Protein AF-A0A9C8KAW1-F1 (afdb_monomer)

Radius of gyration: 20.23 Å; Cα contacts (8 Å, |Δi|>4): 114; chains: 1; bounding box: 72×28×30 Å

Foldseek 3Di:
DDDDDDPDDDDPDPQPKDKDKDKDFQQADQPDKDKDFDAPDPVCPPPPVRTPDMDIDGDDHGMDIDMDIRDGDD

Structure (mmCIF, N/CA/C/O backbone):
data_AF-A0A9C8KAW1-F1
#
_entry.id   AF-A0A9C8KAW1-F1
#
loop_
_atom_site.group_PDB
_atom_site.id
_atom_site.type_symbol
_atom_site.label_atom_id
_atom_site.label_alt_id
_atom_site.label_comp_id
_atom_site.label_asym_id
_atom_site.label_entity_id
_atom_site.label_seq_id
_atom_site.pdbx_PDB_ins_code
_atom_site.Cartn_x
_atom_site.Cartn_y
_atom_site.Cartn_z
_atom_site.occupancy
_atom_site.B_iso_or_equiv
_atom_site.auth_seq_id
_atom_site.auth_comp_id
_atom_site.auth_asym_id
_atom_site.auth_atom_id
_atom_site.pdbx_PDB_model_num
ATOM 1 N N . MET A 1 1 ? 57.530 -18.401 7.726 1.00 39.16 1 MET A N 1
ATOM 2 C CA . MET A 1 1 ? 57.409 -17.458 6.593 1.00 39.16 1 MET A CA 1
ATOM 3 C C . MET A 1 1 ? 56.099 -16.714 6.733 1.00 39.16 1 MET A C 1
ATOM 5 O O . MET A 1 1 ? 55.053 -17.341 6.799 1.00 39.16 1 MET A O 1
ATOM 9 N N . LYS A 1 2 ? 56.185 -15.391 6.884 1.00 55.66 2 LYS A N 1
ATOM 10 C CA . LYS A 1 2 ? 55.046 -14.474 6.880 1.00 55.66 2 LYS A CA 1
ATOM 11 C C . LYS A 1 2 ? 54.538 -14.380 5.443 1.00 55.66 2 LYS A C 1
ATOM 13 O O . LYS A 1 2 ? 55.297 -13.930 4.593 1.00 55.66 2 LYS A O 1
ATOM 18 N N . ILE A 1 3 ? 53.289 -14.756 5.191 1.00 61.50 3 ILE A N 1
ATOM 19 C CA . ILE A 1 3 ? 52.530 -14.206 4.067 1.00 61.50 3 ILE A CA 1
ATOM 20 C C . ILE A 1 3 ? 51.162 -13.804 4.620 1.00 61.50 3 ILE A C 1
ATOM 22 O O . ILE A 1 3 ? 50.282 -14.626 4.849 1.00 61.50 3 ILE A O 1
ATOM 26 N N . PHE A 1 4 ? 51.079 -12.512 4.931 1.00 61.56 4 PHE A N 1
ATOM 27 C CA . PHE A 1 4 ? 49.865 -11.721 5.081 1.00 61.56 4 PHE A CA 1
ATOM 28 C C . PHE A 1 4 ? 48.973 -11.938 3.846 1.00 61.56 4 PHE A C 1
ATOM 30 O O . PHE A 1 4 ? 49.381 -11.574 2.745 1.00 61.56 4 PHE A O 1
ATOM 37 N N . ALA A 1 5 ? 47.767 -12.482 4.014 1.00 61.44 5 ALA A N 1
ATOM 38 C CA . ALA A 1 5 ? 46.710 -12.364 3.011 1.00 61.44 5 ALA A CA 1
ATOM 39 C C . ALA A 1 5 ? 45.709 -11.313 3.523 1.00 61.44 5 ALA A C 1
ATOM 41 O O . ALA A 1 5 ? 45.185 -11.473 4.629 1.00 61.44 5 ALA A O 1
ATOM 42 N N . PRO A 1 6 ? 45.523 -10.192 2.807 1.00 56.53 6 PRO A N 1
ATOM 43 C CA . PRO A 1 6 ? 44.899 -9.008 3.361 1.00 56.53 6 PRO A CA 1
ATOM 44 C C . PRO A 1 6 ? 43.386 -9.175 3.484 1.00 56.53 6 PRO A C 1
ATOM 46 O O . PRO A 1 6 ? 42.692 -9.588 2.559 1.00 56.53 6 PRO A O 1
ATOM 49 N N . LEU A 1 7 ? 42.913 -8.760 4.653 1.00 60.69 7 LEU A N 1
ATOM 50 C CA . LEU A 1 7 ? 41.582 -8.275 4.987 1.00 60.69 7 LEU A CA 1
ATOM 51 C C . LEU A 1 7 ? 41.162 -7.139 4.025 1.00 60.69 7 LEU A C 1
ATOM 53 O O . LEU A 1 7 ? 41.184 -5.967 4.394 1.00 60.69 7 LEU A O 1
ATOM 57 N N . PHE A 1 8 ? 40.837 -7.457 2.773 1.00 60.69 8 PHE A N 1
ATOM 58 C CA . PHE A 1 8 ? 40.333 -6.489 1.800 1.00 60.69 8 PHE A CA 1
ATOM 59 C C . PHE A 1 8 ? 39.097 -7.057 1.096 1.00 60.69 8 PHE A C 1
ATOM 61 O O . PHE A 1 8 ? 39.147 -8.169 0.578 1.00 60.69 8 PHE A O 1
ATOM 68 N N . LEU A 1 9 ? 38.040 -6.232 1.044 1.00 60.66 9 LEU A N 1
ATOM 69 C CA . LEU A 1 9 ? 36.821 -6.329 0.214 1.00 60.66 9 LEU A CA 1
ATOM 70 C C . LEU A 1 9 ? 35.494 -6.760 0.868 1.00 60.66 9 LEU A C 1
ATOM 72 O O . LEU A 1 9 ? 34.702 -7.442 0.229 1.00 60.66 9 LEU A O 1
ATOM 76 N N . ILE A 1 10 ? 35.154 -6.269 2.064 1.00 65.88 10 ILE A N 1
ATOM 77 C CA . ILE A 1 10 ? 33.733 -6.045 2.417 1.00 65.88 10 ILE A CA 1
ATOM 78 C C . ILE A 1 10 ? 33.646 -4.659 3.087 1.00 65.88 10 ILE A C 1
ATOM 80 O O . ILE A 1 10 ? 34.289 -4.448 4.112 1.00 65.88 10 ILE A O 1
ATOM 84 N N . PRO A 1 11 ? 32.943 -3.688 2.466 1.00 58.56 11 PRO A N 1
ATOM 85 C CA . PRO A 1 11 ? 31.502 -3.624 2.673 1.00 58.56 11 PRO A CA 1
ATOM 86 C C . PRO A 1 11 ? 30.718 -3.569 1.361 1.00 58.56 11 PRO A C 1
ATOM 88 O O . PRO A 1 11 ? 30.695 -2.568 0.656 1.00 58.56 11 PRO A O 1
ATOM 91 N N . PHE A 1 12 ? 29.991 -4.651 1.092 1.00 60.28 12 PHE A N 1
ATOM 92 C CA . PHE A 1 12 ? 29.013 -4.773 0.009 1.00 60.28 12 PHE A CA 1
ATOM 93 C C . PHE A 1 12 ? 27.658 -4.101 0.323 1.00 60.28 12 PHE A C 1
ATOM 95 O O . PHE A 1 12 ? 26.653 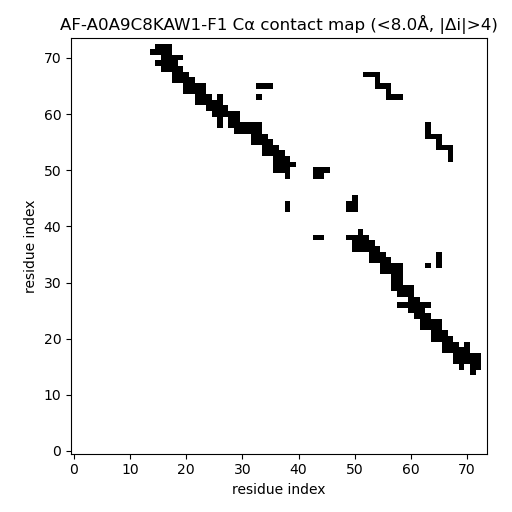-4.430 -0.297 1.00 60.28 12 PHE A O 1
ATOM 102 N N . PHE A 1 13 ? 27.573 -3.192 1.302 1.00 59.47 13 PHE A N 1
ATOM 103 C CA . PHE A 1 13 ? 26.277 -2.821 1.889 1.00 59.47 13 PHE A CA 1
ATOM 104 C C . PHE A 1 13 ? 26.104 -1.330 2.173 1.00 59.47 13 PHE A C 1
ATOM 106 O O . PHE A 1 13 ? 25.753 -0.937 3.280 1.00 59.47 13 PHE A O 1
ATOM 113 N N . THR A 1 14 ? 26.263 -0.488 1.155 1.00 57.56 14 THR A N 1
ATOM 114 C CA . THR A 1 14 ? 25.663 0.857 1.183 1.00 57.56 14 THR A CA 1
ATOM 115 C C . THR A 1 14 ? 24.629 1.002 0.071 1.00 57.56 14 THR A C 1
ATOM 117 O O . THR A 1 14 ? 24.672 1.944 -0.714 1.00 57.56 14 THR A O 1
ATOM 120 N N . MET A 1 15 ? 23.684 0.060 -0.028 1.00 61.69 15 MET A N 1
ATOM 121 C CA . MET A 1 15 ? 22.411 0.389 -0.670 1.00 61.69 15 MET A CA 1
ATOM 122 C C . MET A 1 15 ? 21.644 1.263 0.318 1.00 61.69 15 MET A C 1
ATOM 124 O O . MET A 1 15 ? 21.161 0.766 1.335 1.00 61.69 15 MET A O 1
ATOM 128 N N . ALA A 1 16 ? 21.586 2.569 0.059 1.00 61.38 16 ALA A N 1
ATOM 129 C CA . ALA A 1 16 ? 20.700 3.456 0.797 1.00 61.38 16 ALA A CA 1
ATOM 130 C C . ALA A 1 16 ? 19.264 2.923 0.659 1.00 61.38 16 ALA A C 1
ATOM 132 O O . ALA A 1 16 ? 18.742 2.778 -0.446 1.00 61.38 16 ALA A O 1
ATOM 133 N N . GLN A 1 17 ? 18.669 2.550 1.789 1.00 72.69 17 GLN A N 1
ATOM 134 C CA . GLN A 1 17 ? 17.306 2.046 1.878 1.00 72.69 17 GLN A CA 1
ATOM 135 C C . GLN A 1 17 ? 16.381 3.234 2.131 1.00 72.69 17 GLN A C 1
ATOM 137 O O . GLN A 1 17 ? 16.351 3.777 3.233 1.00 72.69 17 GLN A O 1
ATOM 142 N N . PHE A 1 18 ? 15.646 3.654 1.104 1.00 89.25 18 PHE A N 1
ATOM 143 C CA . PHE A 1 18 ? 14.669 4.732 1.224 1.00 89.25 18 PHE A CA 1
ATOM 144 C C . PHE A 1 18 ? 13.338 4.175 1.717 1.00 89.25 18 PHE A C 1
ATOM 146 O O . PHE A 1 18 ? 12.949 3.052 1.386 1.00 89.25 18 PHE A O 1
ATOM 153 N N . ASN A 1 19 ? 12.631 4.971 2.512 1.00 92.56 19 ASN A N 1
ATOM 154 C CA . ASN A 1 19 ? 11.296 4.634 2.981 1.00 92.56 19 ASN A CA 1
ATOM 155 C C . ASN A 1 19 ? 10.289 5.556 2.295 1.00 92.56 19 ASN A C 1
ATOM 157 O O . ASN A 1 19 ? 10.460 6.773 2.306 1.00 92.56 19 ASN A O 1
ATOM 161 N N . LEU A 1 20 ? 9.237 4.970 1.730 1.00 92.88 20 LEU A N 1
ATOM 162 C CA . LEU A 1 20 ? 8.074 5.695 1.232 1.00 92.88 20 LEU A CA 1
ATOM 163 C C . LEU A 1 20 ? 6.938 5.530 2.240 1.00 92.88 20 LEU A C 1
ATOM 165 O O . LEU A 1 20 ? 6.460 4.416 2.457 1.00 92.88 20 LEU A O 1
ATOM 169 N N . THR A 1 21 ? 6.508 6.637 2.836 1.00 96.19 21 THR A N 1
ATOM 170 C CA . THR A 1 21 ? 5.319 6.681 3.692 1.00 96.19 21 THR A CA 1
ATOM 171 C C . THR A 1 21 ? 4.143 7.193 2.877 1.00 96.19 21 THR A C 1
ATOM 173 O O . THR A 1 21 ? 4.209 8.275 2.298 1.00 96.19 21 THR A O 1
ATOM 176 N N . VAL A 1 22 ? 3.067 6.411 2.837 1.00 97.56 22 VAL A N 1
ATOM 177 C CA . VAL A 1 22 ? 1.788 6.798 2.244 1.00 97.56 22 VAL A CA 1
ATOM 178 C C . VAL A 1 22 ? 0.785 6.992 3.369 1.00 97.56 22 VAL A C 1
ATOM 180 O O . VAL A 1 22 ? 0.447 6.038 4.068 1.00 97.56 22 VAL A O 1
ATOM 183 N N . THR A 1 23 ? 0.306 8.220 3.528 1.00 97.94 23 THR A N 1
ATOM 184 C CA . THR A 1 23 ? -0.738 8.563 4.494 1.00 97.94 23 THR A CA 1
ATOM 185 C C . THR A 1 23 ? -2.076 8.630 3.772 1.00 97.94 23 THR A C 1
ATOM 187 O O . THR A 1 23 ? -2.253 9.427 2.849 1.00 97.94 23 THR A O 1
ATOM 190 N N . VAL A 1 24 ? -3.016 7.776 4.173 1.00 97.25 24 VAL A N 1
ATOM 191 C CA . VAL A 1 24 ? -4.390 7.783 3.665 1.00 97.25 24 VAL A CA 1
ATOM 192 C C . VAL A 1 24 ? -5.288 8.422 4.710 1.00 97.25 24 VAL A C 1
ATOM 194 O O . VAL A 1 24 ? -5.519 7.848 5.770 1.00 97.25 24 VAL A O 1
ATOM 197 N N . GLU A 1 25 ? -5.789 9.609 4.388 1.00 97.88 25 GLU A N 1
ATOM 198 C CA . GLU A 1 25 ? -6.687 10.394 5.233 1.00 97.88 25 GLU A CA 1
ATOM 199 C C . GLU A 1 25 ? -8.162 10.074 4.962 1.00 97.88 25 GLU A C 1
ATOM 201 O O . GLU A 1 25 ? -8.526 9.530 3.918 1.00 97.88 25 GLU A O 1
ATOM 206 N N . ASN A 1 26 ? -9.029 10.468 5.896 1.00 97.44 26 ASN A N 1
ATOM 207 C CA . ASN A 1 26 ? -10.482 10.271 5.846 1.00 97.44 26 ASN A CA 1
ATOM 208 C C . ASN A 1 26 ? -10.916 8.804 5.698 1.00 97.44 26 ASN A C 1
ATOM 210 O O . ASN A 1 26 ? -11.942 8.498 5.087 1.00 97.44 26 ASN A O 1
ATOM 214 N N . VAL A 1 27 ? -10.159 7.879 6.284 1.00 97.38 27 VAL A N 1
ATOM 215 C CA . VAL A 1 27 ? -10.525 6.460 6.308 1.00 97.38 27 VAL A CA 1
ATOM 216 C C . VAL A 1 27 ? -11.802 6.296 7.134 1.00 97.38 27 VAL A C 1
ATOM 218 O O . VAL A 1 27 ? -11.865 6.692 8.299 1.00 97.38 27 VAL A O 1
ATOM 221 N N . THR A 1 28 ? -12.849 5.735 6.534 1.00 96.12 28 THR A N 1
ATOM 222 C CA . THR A 1 28 ? -14.198 5.723 7.126 1.00 96.12 28 THR A CA 1
ATOM 223 C C . THR A 1 28 ? -14.442 4.552 8.076 1.00 96.12 28 THR A C 1
ATOM 225 O O . THR A 1 28 ? -15.293 4.654 8.964 1.00 96.12 28 THR A O 1
ATOM 228 N N . SER A 1 29 ? -13.685 3.463 7.925 1.00 95.12 29 SER A N 1
ATOM 229 C CA . SER A 1 29 ? -13.864 2.209 8.659 1.00 95.12 29 SER A CA 1
ATOM 230 C C . SER A 1 29 ? -12.538 1.636 9.165 1.00 95.12 29 SER A C 1
ATOM 232 O O . SER A 1 29 ? -11.486 1.877 8.578 1.00 95.12 29 SER A O 1
ATOM 234 N N . ASN A 1 30 ? -12.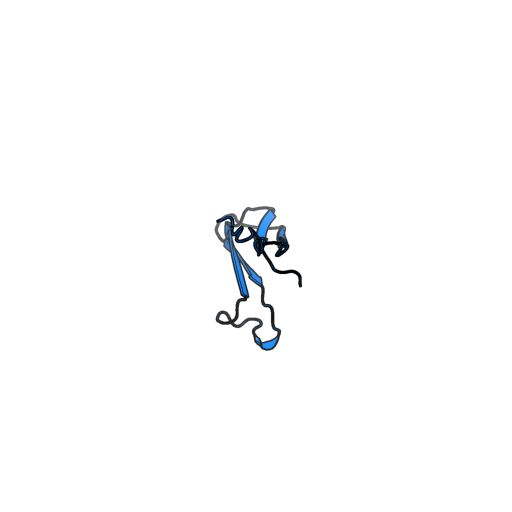604 0.860 10.249 1.00 96.00 30 ASN A N 1
ATOM 235 C CA . ASN A 1 30 ? -11.495 0.023 10.718 1.00 96.00 30 ASN A CA 1
ATOM 236 C C . ASN A 1 30 ? -11.526 -1.388 10.101 1.00 96.00 30 ASN A C 1
ATOM 238 O O . ASN A 1 30 ? -10.568 -2.147 10.232 1.00 96.00 30 ASN A O 1
ATOM 242 N N . ASP A 1 31 ? -12.617 -1.735 9.421 1.00 93.50 31 ASP A N 1
ATOM 243 C CA . ASP A 1 31 ? -12.877 -3.080 8.922 1.00 93.50 31 ASP A CA 1
ATOM 244 C C . ASP A 1 31 ? -12.323 -3.22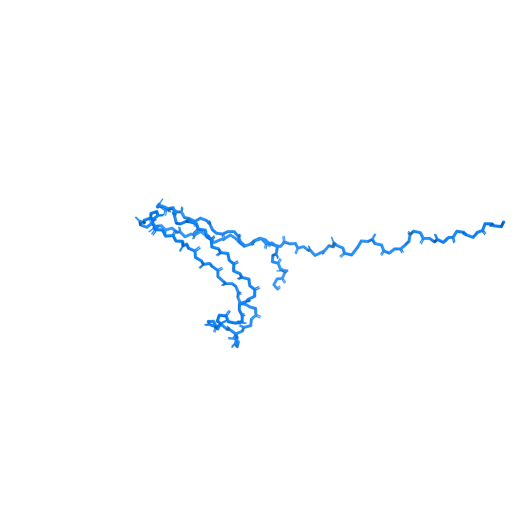6 7.503 1.00 93.50 31 ASP A C 1
ATOM 246 O O . ASP A 1 31 ? -13.032 -3.066 6.508 1.00 93.50 31 ASP A O 1
ATOM 250 N N . GLY A 1 32 ? -11.020 -3.482 7.397 1.00 95.56 32 GLY A N 1
ATOM 251 C CA . GLY A 1 32 ? -10.367 -3.638 6.103 1.00 95.56 32 GLY A CA 1
ATOM 252 C C . GLY A 1 32 ? -8.849 -3.539 6.143 1.00 95.56 32 GLY A C 1
ATOM 253 O O . GLY A 1 32 ? -8.209 -3.510 7.197 1.00 95.56 32 GLY A O 1
ATOM 254 N N . LYS A 1 33 ? -8.261 -3.511 4.946 1.00 97.31 33 LYS A N 1
ATOM 255 C CA . LYS A 1 33 ? -6.831 -3.285 4.736 1.00 97.31 33 LYS A CA 1
ATOM 256 C C . LYS A 1 33 ? -6.628 -2.295 3.603 1.00 97.31 33 LYS A C 1
ATOM 258 O O . LYS A 1 33 ? -7.294 -2.385 2.575 1.00 97.31 33 LYS A O 1
ATOM 263 N N . ILE A 1 34 ? -5.659 -1.410 3.769 1.00 97.19 34 ILE A N 1
ATOM 264 C CA . ILE A 1 34 ? -5.165 -0.538 2.709 1.00 97.19 34 ILE A CA 1
ATOM 265 C C . ILE A 1 34 ? -3.903 -1.180 2.157 1.00 97.19 34 ILE A C 1
ATOM 267 O O . ILE A 1 34 ? -2.961 -1.437 2.902 1.00 97.19 34 ILE A O 1
ATOM 271 N N . SER A 1 35 ? -3.903 -1.464 0.856 1.00 96.56 35 SER A N 1
ATOM 272 C CA . SER A 1 35 ? -2.769 -2.079 0.166 1.00 96.56 35 SER A CA 1
ATOM 273 C C . SER A 1 35 ? -2.158 -1.087 -0.809 1.00 96.56 35 SER A C 1
ATOM 275 O O . SER A 1 35 ? -2.864 -0.522 -1.641 1.00 96.56 35 SER A O 1
ATOM 277 N N . VAL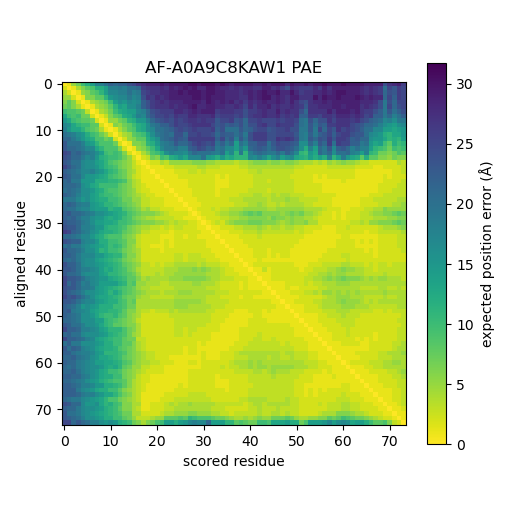 A 1 36 ? -0.848 -0.898 -0.716 1.00 96.81 36 VAL A N 1
ATOM 278 C CA . VAL A 1 36 ? -0.079 -0.020 -1.597 1.00 96.81 36 VAL A CA 1
ATOM 279 C C . VAL A 1 36 ? 0.927 -0.870 -2.354 1.00 96.81 36 VAL A C 1
ATOM 281 O O . VAL A 1 36 ? 1.702 -1.605 -1.743 1.00 96.81 36 VAL A O 1
ATOM 284 N N . ALA A 1 37 ? 0.917 -0.755 -3.681 1.00 96.31 37 ALA A N 1
ATOM 285 C CA . ALA A 1 37 ? 1.854 -1.421 -4.574 1.00 96.31 37 ALA A CA 1
ATOM 286 C C . ALA A 1 37 ? 2.662 -0.385 -5.362 1.00 96.31 37 ALA A C 1
ATOM 288 O O . ALA A 1 37 ? 2.105 0.559 -5.920 1.00 96.31 37 ALA A O 1
ATOM 289 N N . VAL A 1 38 ? 3.974 -0.584 -5.420 1.00 94.88 38 VAL A N 1
ATOM 290 C CA . VAL A 1 38 ? 4.913 0.201 -6.219 1.00 94.88 38 VAL A CA 1
ATOM 291 C C . VAL A 1 38 ? 5.282 -0.601 -7.458 1.00 94.88 38 VAL A C 1
ATOM 293 O O . VAL A 1 38 ? 5.581 -1.796 -7.379 1.00 94.88 38 VAL A O 1
ATOM 296 N N . TYR A 1 39 ? 5.282 0.087 -8.594 1.00 95.25 39 TYR A N 1
ATOM 297 C CA . TYR A 1 39 ? 5.734 -0.411 -9.886 1.00 95.25 39 TYR A CA 1
ATOM 298 C C . TYR A 1 39 ? 6.943 0.418 -10.311 1.00 95.25 39 TYR A C 1
ATOM 300 O O . TYR A 1 39 ? 6.959 1.630 -10.114 1.00 95.25 39 TYR A O 1
ATOM 308 N N . ASN A 1 40 ? 7.948 -0.228 -10.892 1.00 93.50 40 ASN A N 1
ATOM 309 C CA . ASN A 1 40 ? 9.177 0.416 -11.368 1.00 93.50 40 ASN A CA 1
ATOM 310 C C . ASN A 1 40 ? 9.244 0.520 -12.904 1.00 93.50 40 ASN A C 1
ATOM 312 O O . ASN A 1 40 ? 10.272 0.900 -13.452 1.00 93.50 40 ASN A O 1
ATOM 316 N N . SER A 1 41 ? 8.162 0.162 -13.599 1.00 94.19 41 SER A N 1
ATOM 317 C CA . SER A 1 41 ? 8.023 0.276 -15.050 1.00 94.19 41 SER A CA 1
ATOM 318 C C . SER A 1 41 ? 6.582 0.629 -15.406 1.00 94.19 41 SER A C 1
ATOM 320 O O . SER A 1 41 ? 5.637 0.116 -14.799 1.00 94.19 41 SER A O 1
ATOM 322 N N . SER A 1 42 ? 6.417 1.481 -16.416 1.00 95.00 42 SER A N 1
ATOM 323 C CA . SER A 1 42 ? 5.115 1.850 -16.976 1.00 95.00 42 SER A CA 1
ATOM 324 C C . SER A 1 42 ? 4.413 0.663 -17.644 1.00 95.00 42 SER A C 1
ATOM 326 O O . SER A 1 42 ? 3.201 0.515 -17.518 1.00 95.00 42 SER A O 1
ATOM 328 N N . GLU A 1 43 ? 5.160 -0.233 -18.289 1.00 95.81 43 GLU A N 1
ATOM 329 C CA . GLU A 1 43 ? 4.629 -1.411 -18.995 1.00 95.81 43 GLU A CA 1
ATOM 330 C C . GLU A 1 43 ? 3.981 -2.433 -18.044 1.00 95.81 43 GLU A C 1
ATOM 332 O O . GLU A 1 43 ? 3.102 -3.210 -18.443 1.00 95.81 43 GLU A O 1
ATOM 337 N N . GLY A 1 44 ? 4.445 -2.447 -16.789 1.00 93.69 44 GLY A N 1
ATOM 338 C CA . GLY A 1 44 ? 3.966 -3.311 -15.712 1.00 93.69 44 GLY A CA 1
ATOM 339 C C . GLY A 1 44 ? 2.863 -2.697 -14.851 1.00 93.69 44 GLY A C 1
ATOM 340 O O . GLY A 1 44 ? 2.316 -3.393 -13.999 1.00 93.69 44 GLY A O 1
ATOM 341 N N . PHE A 1 45 ? 2.523 -1.421 -15.045 1.00 95.19 45 PHE A N 1
ATOM 342 C CA . PHE A 1 45 ? 1.552 -0.732 -14.198 1.00 95.19 45 PHE A CA 1
ATOM 343 C C . PHE A 1 45 ? 0.179 -1.425 -14.236 1.00 95.19 45 PHE A C 1
ATOM 345 O O . PHE A 1 45 ? -0.318 -1.787 -15.302 1.00 95.19 45 PHE A O 1
ATOM 352 N N . LEU A 1 46 ? -0.419 -1.626 -13.055 1.00 94.56 46 LEU A N 1
ATOM 353 C CA . LEU A 1 46 ? -1.686 -2.346 -12.819 1.00 94.56 46 LEU A CA 1
ATOM 354 C C . LEU A 1 46 ? -1.689 -3.848 -13.150 1.00 94.56 46 LEU A C 1
ATOM 356 O O . LEU A 1 46 ? -2.725 -4.500 -13.011 1.00 94.56 46 LEU A O 1
ATOM 360 N N . LYS A 1 47 ? -0.550 -4.429 -13.533 1.00 96.88 47 LYS A N 1
ATOM 361 C CA . LYS A 1 47 ? -0.412 -5.878 -13.703 1.00 96.88 47 LYS A CA 1
ATOM 362 C C . LYS A 1 47 ? 0.119 -6.481 -12.409 1.00 96.88 47 LYS A C 1
ATOM 364 O O . LYS A 1 47 ? 1.272 -6.263 -12.049 1.00 96.88 47 LYS A O 1
ATOM 369 N N . PHE A 1 48 ? -0.716 -7.228 -11.690 1.00 92.62 48 PHE A N 1
ATOM 370 C CA . PHE A 1 48 ? -0.368 -7.748 -10.360 1.00 92.62 48 PHE A CA 1
ATOM 371 C C . PHE A 1 48 ? 0.879 -8.650 -10.349 1.00 92.62 48 PHE A C 1
ATOM 373 O O . PHE A 1 48 ? 1.612 -8.666 -9.364 1.00 92.62 48 PHE A O 1
ATOM 380 N N . ASP A 1 49 ? 1.166 -9.34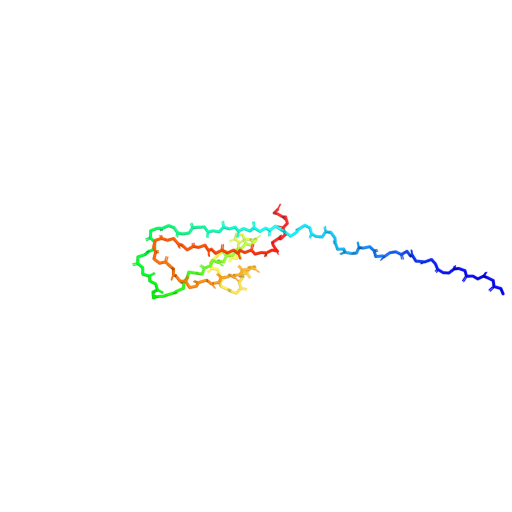8 -11.449 1.00 9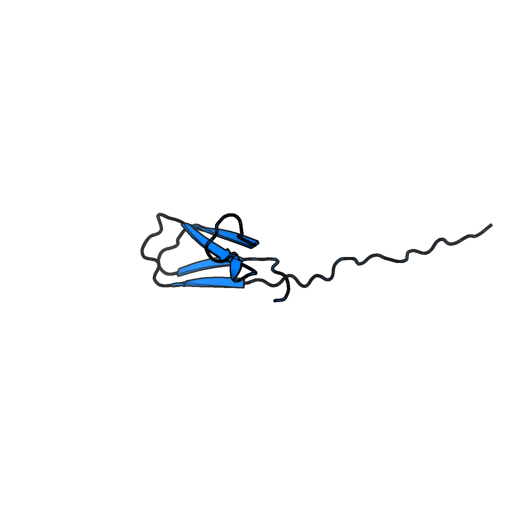5.62 49 ASP A N 1
ATOM 381 C CA . ASP A 1 49 ? 2.376 -10.160 -11.638 1.00 95.62 49 ASP A CA 1
ATOM 382 C C . ASP A 1 49 ? 3.652 -9.326 -11.868 1.00 95.62 49 ASP A C 1
ATOM 384 O O . ASP A 1 49 ? 4.754 -9.872 -11.899 1.00 95.62 49 ASP A O 1
ATOM 388 N N . LYS A 1 50 ? 3.519 -8.004 -12.030 1.00 96.81 50 LYS A N 1
ATOM 389 C CA . LYS A 1 50 ? 4.611 -7.044 -12.261 1.00 96.81 50 LYS A CA 1
ATOM 390 C C . LYS A 1 50 ? 4.815 -6.063 -11.106 1.00 96.81 50 LYS A C 1
ATOM 392 O O . LYS A 1 50 ? 5.532 -5.076 -11.259 1.00 96.81 50 LYS A O 1
ATOM 397 N N . VAL A 1 51 ? 4.205 -6.318 -9.950 1.00 96.75 51 VAL A N 1
ATOM 398 C CA . VAL A 1 51 ? 4.418 -5.514 -8.742 1.00 96.75 51 VAL A CA 1
ATOM 399 C C . VAL A 1 51 ? 5.875 -5.630 -8.299 1.00 96.75 51 VAL A C 1
ATOM 401 O O . VAL A 1 51 ? 6.375 -6.728 -8.068 1.00 96.75 51 VAL A O 1
ATOM 404 N N . PHE A 1 52 ? 6.549 -4.491 -8.135 1.00 94.56 52 PHE A N 1
ATOM 405 C CA . PHE A 1 52 ? 7.912 -4.464 -7.603 1.00 94.56 52 PHE A CA 1
ATOM 406 C C . PHE A 1 52 ? 7.912 -4.664 -6.084 1.00 94.56 52 PHE A C 1
ATOM 408 O O . PHE A 1 52 ? 8.693 -5.448 -5.546 1.00 94.56 52 PHE A O 1
ATOM 415 N N . LYS A 1 53 ? 7.016 -3.966 -5.376 1.00 94.56 53 LYS A N 1
ATOM 416 C CA . LYS A 1 53 ? 6.839 -4.108 -3.927 1.00 94.56 53 LYS A CA 1
ATOM 417 C C . LYS A 1 53 ? 5.411 -3.790 -3.518 1.00 94.56 53 LYS A C 1
ATOM 419 O O . LYS A 1 53 ? 4.840 -2.838 -4.034 1.00 94.56 53 LYS A O 1
ATOM 424 N N . ALA A 1 54 ? 4.866 -4.531 -2.557 1.00 95.62 54 ALA A N 1
ATOM 425 C CA . ALA A 1 54 ? 3.575 -4.225 -1.955 1.00 95.62 54 ALA A CA 1
ATOM 426 C C . ALA A 1 54 ? 3.613 -4.359 -0.432 1.00 95.62 54 ALA A C 1
ATOM 428 O O . ALA A 1 54 ? 4.330 -5.202 0.109 1.00 95.62 54 ALA A O 1
ATOM 429 N N . VAL A 1 55 ? 2.831 -3.519 0.240 1.00 96.81 55 VAL A N 1
ATOM 430 C CA . VAL A 1 55 ? 2.581 -3.567 1.685 1.00 96.81 55 VAL A CA 1
ATOM 431 C C . VAL A 1 55 ? 1.088 -3.360 1.913 1.00 96.81 55 VAL A C 1
AT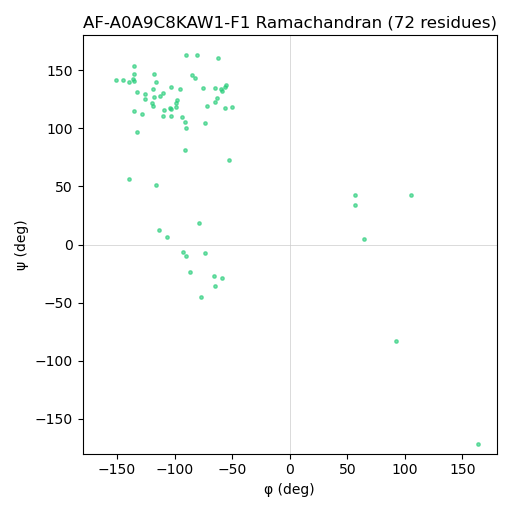OM 433 O O . VAL A 1 55 ? 0.458 -2.560 1.219 1.00 96.81 55 VAL A O 1
ATOM 436 N N . SER A 1 56 ? 0.532 -4.074 2.887 1.00 96.88 56 SER A N 1
ATOM 437 C CA . SER A 1 56 ? -0.852 -3.909 3.321 1.00 96.88 56 SER A CA 1
ATOM 438 C C . SER A 1 56 ? -0.899 -3.666 4.819 1.00 96.88 56 SER A C 1
ATOM 440 O O . SER A 1 56 ? -0.360 -4.466 5.579 1.00 96.88 56 SER A O 1
ATOM 442 N N . GLU A 1 57 ? -1.607 -2.624 5.236 1.00 97.56 57 GLU A N 1
ATOM 443 C CA . GLU A 1 57 ? -1.840 -2.309 6.647 1.00 97.56 57 GLU A CA 1
ATOM 444 C C . GLU A 1 57 ? -3.341 -2.359 6.963 1.00 97.56 57 GLU A C 1
ATOM 446 O O . GLU A 1 57 ? -4.159 -2.039 6.092 1.00 97.56 57 GLU A O 1
ATOM 451 N N . PRO A 1 58 ? -3.742 -2.767 8.181 1.00 97.69 58 PRO A N 1
ATOM 452 C CA . PRO A 1 58 ? -5.125 -2.650 8.627 1.00 97.69 58 PRO A CA 1
ATOM 453 C C . PRO A 1 58 ? -5.606 -1.201 8.532 1.00 97.69 58 PRO A C 1
ATOM 455 O O . PRO A 1 58 ? -4.898 -0.280 8.942 1.00 97.69 58 PRO A O 1
ATOM 458 N N . SER A 1 59 ? -6.817 -1.000 8.015 1.00 97.00 59 SER A N 1
ATOM 459 C CA . SER A 1 59 ? -7.422 0.330 7.988 1.00 97.00 59 SER A CA 1
ATOM 460 C C . SER A 1 59 ? -7.676 0.827 9.407 1.00 97.00 59 SER A C 1
ATOM 462 O O . SER A 1 59 ? -8.209 0.103 10.245 1.00 97.00 59 SER A O 1
ATOM 464 N N . LYS A 1 60 ? -7.319 2.081 9.657 1.00 97.50 60 LYS A N 1
ATOM 465 C CA . LYS A 1 60 ? -7.596 2.822 10.884 1.00 97.50 60 LYS A CA 1
ATOM 466 C C . LYS A 1 60 ? -8.441 4.033 10.525 1.00 97.50 60 LYS A C 1
ATOM 468 O O . LYS A 1 60 ? -8.028 4.853 9.706 1.00 97.50 60 LYS A O 1
ATOM 473 N N . LY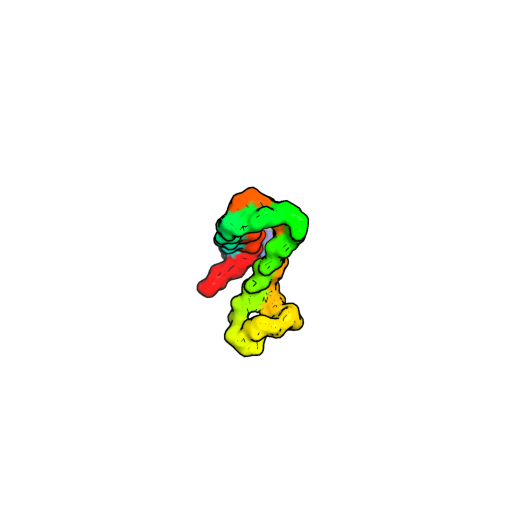S A 1 61 ? -9.622 4.132 11.131 1.00 96.81 61 LYS A N 1
ATOM 474 C CA . LYS A 1 61 ? -10.566 5.232 10.941 1.00 96.81 61 LYS A CA 1
ATOM 475 C C . LYS A 1 61 ? -9.881 6.564 11.245 1.00 96.81 61 LYS A C 1
ATOM 477 O O . LYS A 1 61 ? -9.161 6.685 12.234 1.00 96.81 61 LYS A O 1
ATOM 482 N N . GLY A 1 62 ? -10.134 7.565 10.411 1.00 97.62 62 GLY A N 1
ATOM 483 C CA . GLY A 1 62 ? -9.403 8.828 10.428 1.00 97.62 62 GLY A CA 1
ATOM 484 C C . GLY A 1 62 ? -8.226 8.768 9.464 1.00 97.62 62 GLY A C 1
ATOM 485 O O . GLY A 1 62 ? -8.382 9.197 8.326 1.00 97.62 62 GLY A O 1
ATOM 486 N N . SER A 1 63 ? -7.095 8.201 9.890 1.00 97.25 63 SER A N 1
ATOM 487 C CA . SER A 1 63 ? -5.875 8.142 9.077 1.00 97.25 63 SER A CA 1
ATOM 488 C C . SER A 1 63 ? -5.161 6.798 9.210 1.00 97.25 63 SER A C 1
ATOM 490 O O . SER A 1 63 ? -5.071 6.223 10.298 1.00 97.25 63 SER A O 1
ATOM 492 N N . THR A 1 64 ? -4.652 6.285 8.091 1.00 97.94 64 THR A N 1
ATOM 493 C CA . THR A 1 64 ? -3.844 5.062 8.023 1.00 97.94 64 THR A CA 1
ATOM 494 C C . THR A 1 64 ? -2.531 5.349 7.315 1.00 97.94 64 THR A C 1
ATOM 496 O O . THR A 1 64 ? -2.519 5.790 6.168 1.00 97.94 64 THR A O 1
ATOM 499 N N . GLU A 1 65 ? -1.423 5.034 7.977 1.00 97.88 65 GLU A N 1
ATOM 500 C CA . GLU A 1 65 ? -0.096 5.083 7.373 1.00 97.88 65 GLU A CA 1
ATOM 501 C C . GLU A 1 65 ? 0.308 3.709 6.843 1.00 97.88 65 GLU A C 1
ATOM 503 O O . GLU A 1 65 ? 0.195 2.702 7.543 1.00 97.88 65 GLU A O 1
ATOM 508 N N . VAL A 1 66 ? 0.828 3.686 5.618 1.00 97.75 66 VAL A N 1
ATOM 509 C CA . VAL A 1 66 ? 1.442 2.515 4.990 1.00 97.75 66 VAL A CA 1
ATOM 510 C C . VAL A 1 66 ? 2.895 2.850 4.681 1.00 97.75 66 VAL A C 1
ATOM 512 O O . VAL A 1 66 ? 3.178 3.771 3.916 1.00 97.75 66 VAL A O 1
ATOM 515 N N . VAL A 1 67 ? 3.831 2.103 5.270 1.00 96.12 67 VAL A N 1
ATOM 516 C CA . VAL A 1 67 ? 5.269 2.375 5.135 1.00 96.12 67 VAL A CA 1
ATOM 517 C C . VAL A 1 67 ? 5.939 1.298 4.290 1.00 96.12 67 VAL A C 1
ATOM 519 O O . VAL A 1 67 ? 6.130 0.162 4.727 1.00 96.12 67 VAL A O 1
ATOM 522 N N . LEU A 1 68 ? 6.376 1.668 3.088 1.00 94.50 68 LEU A N 1
ATOM 523 C CA . LEU A 1 68 ? 7.206 0.826 2.235 1.00 94.50 68 LEU A CA 1
ATOM 524 C C . LEU A 1 68 ? 8.674 1.106 2.540 1.00 94.50 68 LEU A C 1
ATOM 526 O O . LEU A 1 68 ? 9.247 2.092 2.083 1.00 94.50 68 LEU A O 1
ATOM 530 N N . LYS A 1 69 ? 9.285 0.226 3.331 1.00 92.25 69 LYS A N 1
ATOM 531 C CA . LYS A 1 69 ? 10.699 0.341 3.708 1.00 92.25 69 LYS A CA 1
ATOM 532 C C . LYS A 1 69 ? 11.621 -0.177 2.616 1.00 92.25 69 LYS A C 1
ATOM 534 O O . LYS A 1 69 ? 11.195 -1.002 1.811 1.00 92.25 69 LYS A O 1
ATOM 539 N N . ASN A 1 70 ? 12.901 0.170 2.660 1.00 90.00 70 ASN A N 1
ATOM 540 C CA . ASN A 1 70 ? 13.946 -0.480 1.858 1.00 90.00 70 ASN A CA 1
ATOM 541 C C . ASN A 1 70 ? 13.667 -0.446 0.350 1.00 90.00 70 ASN A C 1
ATOM 543 O O . ASN A 1 70 ? 13.798 -1.463 -0.335 1.00 90.00 70 ASN A O 1
ATOM 547 N N . LEU A 1 71 ? 13.206 0.696 -0.147 1.00 89.44 71 LEU A N 1
ATOM 548 C CA . LEU A 1 71 ? 13.136 0.963 -1.574 1.00 89.44 71 LEU A CA 1
ATOM 549 C C . LEU A 1 71 ? 14.513 1.425 -2.070 1.00 89.44 71 LEU A C 1
ATOM 551 O O . LEU A 1 71 ? 15.223 2.114 -1.328 1.00 89.44 71 LEU A O 1
ATOM 555 N N . PRO A 1 72 ? 14.911 1.029 -3.291 1.00 87.88 72 PRO A N 1
ATOM 556 C CA . PRO A 1 72 ? 16.101 1.586 -3.916 1.00 87.88 72 PRO A CA 1
ATOM 557 C C . PRO A 1 72 ? 15.917 3.089 -4.141 1.00 87.88 72 PRO A C 1
ATOM 559 O O . PRO A 1 72 ? 14.788 3.588 -4.174 1.00 87.88 72 PRO A O 1
ATOM 562 N N . GLN A 1 73 ? 17.030 3.802 -4.318 1.00 82.12 73 GLN A N 1
ATOM 563 C CA . GLN A 1 73 ? 16.957 5.154 -4.858 1.00 82.12 73 GLN A CA 1
ATOM 564 C C . GLN A 1 73 ? 16.287 5.085 -6.233 1.00 82.12 73 GLN A C 1
ATOM 566 O O . GLN A 1 73 ? 16.633 4.205 -7.023 1.00 82.12 73 GLN A O 1
ATOM 571 N N . GLY A 1 74 ? 15.314 5.967 -6.457 1.00 71.25 74 GLY A N 1
ATOM 572 C CA . GLY A 1 74 ? 14.615 6.088 -7.736 1.00 71.25 74 GLY A CA 1
ATOM 573 C C . GLY A 1 74 ? 15.551 6.518 -8.850 1.00 71.25 74 GLY A C 1
ATOM 574 O O . GLY A 1 74 ? 16.312 7.484 -8.613 1.00 71.25 74 GLY A O 1
#

S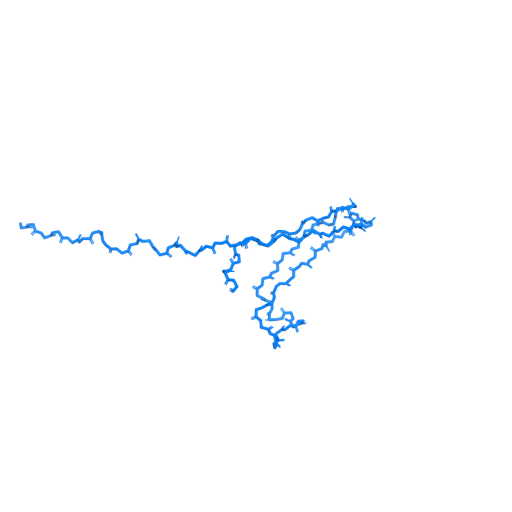equence (74 aa):
MKIFAPLFLIPFFTMAQFNLTVTVENVTSNDGKISVAVYNSSEGFLKFDKVFKAVSEPSKKGSTEVVLKNLPQG

Secondary structure (DSSP, 8-state):
---PPP-----------EEEEEEEEEE--SSSEEEEEE-S-STTTT-GGG-SEEEEEE--SEEEEEEEEEEPP-

Solvent-accessible surface area (backbone atoms only — not comparable to full-atom values): 4890 Å² total; per-residue (Å²): 133,91,76,89,77,77,96,74,89,79,85,93,74,81,75,66,61,40,68,49,77,45,76,43,70,76,32,87,48,57,88,52,67,50,72,52,71,45,59,90,46,80,92,34,56,96,38,80,93,43,56,70,47,72,50,72,35,70,31,32,55,47,54,30,73,42,74,45,66,68,34,71,78,129

pLDDT: mean 86.76, std 15.53, range [39.16, 97.94]

Mean predicted aligned error: 8.65 Å